Protein AF-A0A2H9MZB0-F1 (afdb_monomer)

Mean predicted aligned error: 6.5 Å

Nearest PDB structures (foldseek):
  1ion-assembly1_A  TM=9.312E-01  e=5.181E-07  Pyrococcus horikoshii OT3
  1g3r-assembly1_A  TM=9.259E-01  e=1.346E-06  Pyrococcus furiosus
  1hyq-assembly1_A  TM=9.386E-01  e=4.916E-06  Archaeoglobus fulgidus
  4v03-assembly1_A  TM=8.849E-01  e=2.486E-06  Aquifex aeolicus
  8q5w-assembly3_F  TM=6.232E-01  e=7.137E-04  Methanocaldococcus infernus ME

pLDDT: mean 91.91, std 13.09, range [45.44, 98.5]

Sequence (118 aa):
ITNPNLPAVTDALKMIKLAQESNIDVIGVVVNRITGEDYEMTPEQITELLGVPVISQIPEDRNVPLSLGQKQPVVSYDPDSPASVEIKKLAANLTGRSYTPPKPKGFWQRFFERFVGQ

Structure (mmCIF, N/CA/C/O backbone):
data_AF-A0A2H9MZB0-F1
#
_entry.id   AF-A0A2H9MZB0-F1
#
loop_
_atom_site.group_PDB
_atom_site.id
_atom_site.type_symbol
_atom_site.label_atom_id
_atom_site.label_alt_id
_atom_site.label_comp_id
_atom_site.label_asym_id
_atom_site.label_entity_id
_atom_site.label_seq_id
_atom_site.pdbx_PDB_ins_code
_atom_site.Cartn_x
_atom_site.Cartn_y
_atom_site.Cartn_z
_atom_site.occupancy
_atom_site.B_iso_or_equiv
_atom_site.auth_seq_id
_atom_site.auth_comp_id
_atom_site.auth_asym_id
_atom_site.auth_atom_id
_atom_site.pdbx_PDB_model_num
ATOM 1 N N . ILE A 1 1 ? -6.198 3.299 2.150 1.00 96.81 1 ILE A N 1
ATOM 2 C CA . ILE A 1 1 ? -4.995 3.442 1.290 1.00 96.81 1 ILE A CA 1
ATOM 3 C C . ILE A 1 1 ? -4.468 4.850 1.499 1.00 96.81 1 ILE A C 1
ATOM 5 O O . ILE A 1 1 ? -5.290 5.749 1.638 1.00 96.81 1 ILE A O 1
ATOM 9 N N . THR A 1 2 ? -3.153 5.033 1.559 1.00 98.12 2 THR A N 1
ATOM 10 C CA . THR A 1 2 ? -2.516 6.352 1.663 1.00 98.12 2 THR A CA 1
ATOM 11 C C . THR A 1 2 ? -1.257 6.420 0.795 1.00 98.12 2 THR A C 1
ATOM 13 O O . THR A 1 2 ? -0.847 5.406 0.230 1.00 98.12 2 THR A O 1
ATOM 16 N N . ASN A 1 3 ? -0.654 7.602 0.702 1.00 98.19 3 ASN A N 1
ATOM 17 C CA . ASN A 1 3 ? 0.648 7.833 0.078 1.00 98.19 3 ASN A CA 1
ATOM 18 C C . ASN A 1 3 ? 1.682 8.132 1.177 1.00 98.19 3 ASN A C 1
ATOM 20 O O . ASN A 1 3 ? 1.283 8.582 2.254 1.00 98.19 3 ASN A O 1
ATOM 24 N N . PRO A 1 4 ? 2.990 7.941 0.936 1.00 97.75 4 PRO A N 1
ATOM 25 C CA . PRO A 1 4 ? 4.027 8.113 1.956 1.00 97.75 4 PRO A CA 1
ATOM 26 C C . PRO A 1 4 ? 4.383 9.594 2.201 1.00 97.75 4 PRO A C 1
ATOM 28 O O . PRO A 1 4 ? 5.542 9.992 2.188 1.00 97.75 4 PRO A O 1
ATOM 31 N N . ASN A 1 5 ? 3.377 10.443 2.421 1.00 98.00 5 ASN A N 1
ATOM 32 C CA . ASN A 1 5 ? 3.546 11.848 2.784 1.00 98.00 5 ASN A CA 1
ATOM 33 C C . ASN A 1 5 ? 2.575 12.259 3.898 1.00 98.00 5 ASN A C 1
ATOM 35 O O . ASN A 1 5 ? 1.466 11.733 4.013 1.00 98.00 5 ASN A O 1
ATOM 39 N N . LEU A 1 6 ? 2.991 13.242 4.699 1.00 97.44 6 LEU A N 1
ATOM 40 C CA . LEU A 1 6 ? 2.270 13.664 5.901 1.00 97.44 6 LEU A CA 1
ATOM 41 C C . LEU A 1 6 ? 0.814 14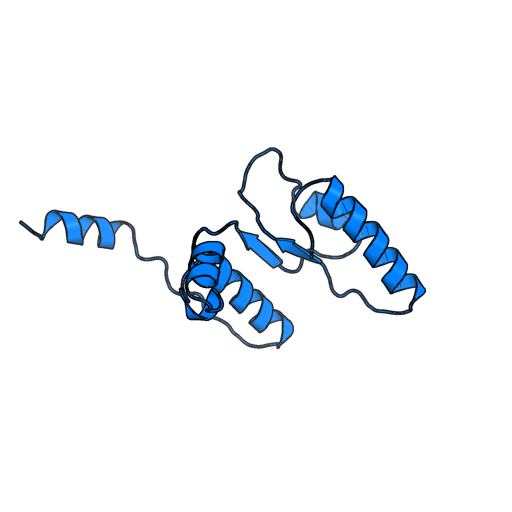.099 5.650 1.00 97.44 6 LEU A C 1
ATOM 43 O O . LEU A 1 6 ? -0.049 13.681 6.428 1.00 97.44 6 LEU A O 1
ATOM 47 N N . PRO A 1 7 ? 0.487 14.878 4.597 1.00 97.81 7 PRO A N 1
ATOM 48 C CA . PRO A 1 7 ? -0.903 15.227 4.309 1.00 97.81 7 PRO A CA 1
ATOM 49 C C . PRO A 1 7 ? -1.795 13.998 4.085 1.00 97.81 7 PRO A C 1
ATOM 51 O O . PRO A 1 7 ? -2.821 13.858 4.749 1.00 97.81 7 PRO A O 1
ATOM 54 N N . ALA A 1 8 ? -1.374 13.066 3.222 1.00 98.19 8 ALA A N 1
ATOM 55 C CA . ALA A 1 8 ? -2.152 11.865 2.917 1.00 98.19 8 ALA A CA 1
ATOM 56 C C . ALA A 1 8 ? -2.314 10.952 4.142 1.00 98.19 8 ALA A C 1
ATOM 58 O O . ALA A 1 8 ? -3.380 10.372 4.371 1.00 98.19 8 ALA A O 1
ATOM 59 N N . VAL A 1 9 ? -1.266 10.826 4.957 1.00 98.12 9 VAL A N 1
ATOM 60 C CA . VAL A 1 9 ? -1.292 10.043 6.199 1.00 98.12 9 VAL A CA 1
ATOM 61 C C . VAL A 1 9 ? -2.229 10.691 7.229 1.00 98.12 9 VAL A C 1
ATOM 63 O O . VAL A 1 9 ? -3.028 10.003 7.858 1.00 98.12 9 VAL A O 1
ATOM 66 N N . THR A 1 10 ? -2.235 12.019 7.341 1.00 98.00 10 THR A N 1
ATOM 67 C CA . THR A 1 10 ? -3.148 12.745 8.242 1.00 98.00 10 THR A CA 1
ATOM 68 C C . THR A 1 10 ? -4.613 12.583 7.833 1.00 98.00 10 THR A C 1
ATOM 70 O O . THR A 1 10 ? -5.489 12.439 8.688 1.00 98.00 10 THR A O 1
ATOM 73 N N . ASP A 1 11 ? -4.908 12.573 6.534 1.00 98.38 11 ASP A N 1
ATOM 74 C CA . ASP A 1 11 ? -6.268 12.314 6.058 1.00 98.38 11 ASP A CA 1
ATOM 75 C C . ASP A 1 11 ? -6.691 10.860 6.299 1.00 98.38 11 ASP A C 1
ATOM 77 O O . ASP A 1 11 ? -7.826 10.609 6.714 1.00 98.38 11 ASP A O 1
ATOM 81 N N . ALA A 1 12 ? -5.770 9.902 6.153 1.00 98.12 12 ALA A N 1
ATOM 82 C CA . ALA A 1 12 ? -6.023 8.512 6.523 1.00 98.12 12 ALA A CA 1
ATOM 83 C C . ALA A 1 12 ? -6.341 8.362 8.022 1.00 98.12 12 ALA A C 1
ATOM 85 O O . ALA A 1 12 ? -7.259 7.619 8.366 1.00 98.12 12 ALA A O 1
ATOM 86 N N . LEU A 1 13 ? -5.672 9.113 8.907 1.00 98.12 13 LEU A N 1
ATOM 87 C CA . LEU A 1 13 ? -5.977 9.117 10.343 1.00 98.12 13 LEU A CA 1
ATOM 88 C C . LEU A 1 13 ? -7.429 9.534 10.619 1.00 98.12 13 LEU A C 1
ATOM 90 O O . LEU A 1 13 ? -8.108 8.912 11.435 1.00 98.12 13 LEU A O 1
ATOM 94 N N . LYS A 1 14 ? -7.926 10.570 9.932 1.00 97.88 14 LYS A N 1
ATOM 95 C CA . LYS A 1 14 ? -9.327 11.008 10.070 1.00 97.88 14 LYS A CA 1
ATOM 96 C C . LYS A 1 14 ? -10.295 9.910 9.627 1.00 97.88 14 LYS A C 1
ATOM 98 O O . LYS A 1 14 ? -11.277 9.653 10.317 1.00 97.88 14 LYS A O 1
ATOM 103 N N . MET A 1 15 ? -9.998 9.240 8.513 1.00 97.88 15 MET A N 1
ATOM 104 C CA . MET A 1 15 ? -10.821 8.136 8.008 1.00 97.88 15 MET A CA 1
ATOM 105 C C . MET A 1 15 ? -10.838 6.93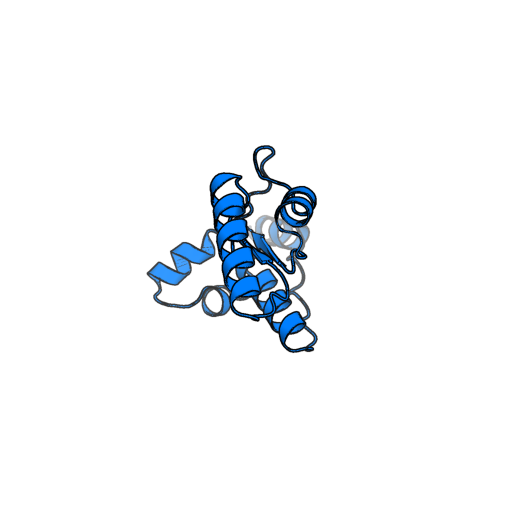8 8.960 1.00 97.88 15 MET A C 1
ATOM 107 O O . MET A 1 15 ? -11.891 6.335 9.148 1.00 97.88 15 MET A O 1
ATOM 111 N N . ILE A 1 16 ? -9.705 6.611 9.589 1.00 97.50 16 ILE A N 1
ATOM 112 C CA . ILE A 1 16 ? -9.631 5.541 10.595 1.00 97.50 16 ILE A CA 1
ATOM 113 C C . ILE A 1 16 ? -10.496 5.882 11.808 1.00 97.50 16 ILE A C 1
ATOM 115 O O . ILE A 1 16 ? -11.271 5.036 12.244 1.00 97.50 16 ILE A O 1
ATOM 119 N N . LYS A 1 17 ? -10.429 7.119 12.314 1.00 97.06 17 LYS A N 1
ATOM 120 C CA . LYS A 1 17 ? -11.288 7.562 13.425 1.00 97.06 17 LYS A CA 1
ATOM 121 C C . LYS A 1 17 ? -12.772 7.438 13.078 1.00 97.06 17 LYS A C 1
ATOM 123 O O . LYS A 1 17 ? -13.531 6.878 13.858 1.00 97.06 17 LYS A O 1
ATOM 128 N N . LEU A 1 18 ? -13.164 7.865 11.877 1.00 98.12 18 LEU A N 1
ATOM 129 C CA . LEU A 1 18 ? -14.545 7.731 11.406 1.00 98.12 18 LEU A CA 1
ATOM 130 C C . LEU A 1 18 ? -14.989 6.260 11.295 1.00 98.12 18 LEU A C 1
ATOM 132 O O . LEU A 1 18 ? -16.123 5.922 11.637 1.00 98.12 18 LEU A O 1
ATOM 136 N N . ALA A 1 19 ? -14.103 5.374 10.831 1.00 97.62 19 ALA A N 1
ATOM 137 C CA . ALA A 1 19 ? -14.370 3.939 10.779 1.00 97.62 19 ALA A CA 1
ATOM 138 C C . ALA A 1 19 ? -14.576 3.357 12.189 1.00 97.62 19 ALA A C 1
ATOM 140 O O . ALA A 1 19 ? -15.556 2.650 12.413 1.00 97.62 19 ALA A O 1
ATOM 141 N N . GLN A 1 20 ? -13.723 3.728 13.149 1.00 94.94 20 GLN A N 1
ATOM 142 C CA . GLN A 1 20 ? -13.836 3.314 14.552 1.00 94.94 20 GLN A CA 1
ATOM 143 C C . GLN A 1 20 ? -15.145 3.795 15.192 1.00 94.94 20 GLN A C 1
ATOM 145 O O . GLN A 1 20 ? -15.847 3.001 15.813 1.00 94.94 20 GLN A O 1
ATOM 150 N N . GLU A 1 21 ? -15.520 5.060 14.984 1.00 97.38 21 GLU A N 1
ATOM 151 C CA . GLU A 1 21 ? -16.808 5.620 15.431 1.00 97.38 21 GLU A CA 1
ATOM 152 C C . GLU A 1 21 ? -18.007 4.870 14.829 1.00 97.38 21 GLU A C 1
ATOM 154 O O . GLU A 1 21 ? -19.058 4.744 15.457 1.00 97.38 21 GLU A O 1
ATOM 159 N N . SER A 1 22 ? -17.830 4.318 13.627 1.00 97.81 22 SER A N 1
ATOM 160 C CA . SER A 1 22 ? -18.833 3.521 12.918 1.00 97.81 22 SER A CA 1
ATOM 161 C C . SER A 1 22 ? -18.784 2.024 13.257 1.00 97.81 22 SER A C 1
ATOM 163 O O . SER A 1 22 ? -19.488 1.242 12.622 1.00 97.81 22 SER A O 1
ATOM 165 N N . ASN A 1 23 ? -17.978 1.604 14.242 1.00 96.62 23 ASN A N 1
ATOM 166 C CA . ASN A 1 23 ? -17.719 0.198 14.589 1.00 96.62 23 ASN A CA 1
ATOM 167 C C . ASN A 1 23 ? -17.216 -0.653 13.404 1.00 96.62 23 ASN A C 1
ATOM 169 O O . ASN A 1 23 ? -17.509 -1.846 13.309 1.00 96.62 23 ASN A O 1
ATOM 173 N N . ILE A 1 24 ? -16.470 -0.041 12.485 1.00 97.88 24 ILE A N 1
ATOM 174 C CA . ILE A 1 24 ? -15.813 -0.723 11.370 1.00 97.88 24 ILE A CA 1
ATOM 175 C C . ILE A 1 24 ? -14.379 -1.031 11.785 1.00 97.88 24 ILE A C 1
ATOM 177 O O . ILE A 1 24 ? -13.601 -0.127 12.093 1.00 97.88 24 ILE A O 1
ATOM 181 N N . ASP A 1 25 ? -14.026 -2.313 11.756 1.00 94.88 25 ASP A N 1
ATOM 182 C CA . ASP A 1 25 ? -12.669 -2.753 12.051 1.00 94.88 25 ASP A CA 1
ATOM 183 C C . ASP A 1 25 ? -11.718 -2.448 10.884 1.00 94.88 25 ASP A C 1
ATOM 185 O O . ASP A 1 25 ? -11.993 -2.766 9.721 1.00 94.88 25 ASP A O 1
ATOM 189 N N . VAL A 1 26 ? -10.584 -1.821 11.197 1.00 96.88 26 VAL A N 1
ATOM 190 C CA . VAL A 1 26 ? -9.554 -1.451 10.223 1.00 96.88 26 VAL A CA 1
ATOM 191 C C . VAL A 1 26 ? -8.374 -2.398 10.387 1.00 96.88 26 VAL A C 1
ATOM 193 O O . VAL A 1 26 ? -7.492 -2.183 11.212 1.00 96.88 26 VAL A O 1
ATOM 196 N N . ILE A 1 27 ? -8.320 -3.416 9.529 1.00 95.81 27 ILE A N 1
ATOM 197 C CA . ILE A 1 27 ? -7.275 -4.454 9.560 1.00 95.81 27 ILE A CA 1
ATOM 198 C C . ILE A 1 27 ? -5.861 -3.935 9.244 1.00 95.81 27 ILE A C 1
ATOM 200 O O . ILE A 1 27 ? -4.877 -4.636 9.469 1.00 95.81 27 ILE A O 1
ATOM 204 N N . GLY A 1 28 ? -5.748 -2.732 8.677 1.00 97.12 28 GLY A N 1
ATOM 205 C CA . GLY A 1 28 ? -4.475 -2.094 8.367 1.00 97.12 28 GLY A CA 1
ATOM 206 C C . GLY A 1 28 ? -4.549 -1.100 7.215 1.00 97.12 28 GLY A C 1
ATOM 207 O O . GLY A 1 28 ? -5.609 -0.838 6.639 1.00 97.12 28 GLY A O 1
ATOM 208 N N . VAL A 1 29 ? -3.391 -0.546 6.862 1.00 98.12 29 VAL A N 1
ATOM 209 C CA . VAL A 1 29 ? -3.234 0.433 5.785 1.00 98.12 29 VAL A CA 1
ATOM 210 C C . VAL A 1 29 ? -2.323 -0.097 4.679 1.00 98.12 29 VAL A C 1
ATOM 212 O O . VAL A 1 29 ? -1.319 -0.761 4.925 1.00 98.12 29 VAL A O 1
ATOM 215 N N . VAL A 1 30 ? -2.669 0.221 3.433 1.00 98.50 30 VAL A N 1
ATOM 216 C CA . VAL A 1 30 ? -1.781 0.049 2.278 1.00 98.50 30 VAL A CA 1
ATOM 217 C C . VAL A 1 30 ? -1.160 1.401 1.960 1.00 98.50 30 VAL A C 1
ATOM 219 O O . VAL A 1 30 ? -1.899 2.371 1.743 1.00 98.50 30 VAL A O 1
ATOM 222 N N . VAL A 1 31 ? 0.170 1.450 1.928 1.00 98.44 31 VAL A N 1
ATOM 223 C CA . VAL A 1 31 ? 0.941 2.622 1.505 1.00 98.44 31 VAL A CA 1
ATOM 224 C C . VAL A 1 31 ? 1.285 2.440 0.033 1.00 98.44 31 VAL A C 1
ATOM 226 O O . VAL A 1 31 ? 1.905 1.453 -0.350 1.00 98.44 31 VAL A O 1
ATOM 229 N N . ASN A 1 32 ? 0.815 3.355 -0.804 1.00 98.25 32 ASN A N 1
ATOM 230 C CA . ASN A 1 32 ? 0.930 3.277 -2.253 1.00 98.25 32 ASN A CA 1
ATOM 231 C C . ASN A 1 32 ? 1.876 4.355 -2.786 1.00 98.25 32 ASN A C 1
ATOM 233 O O . ASN A 1 32 ? 1.988 5.418 -2.179 1.00 98.25 32 ASN A O 1
ATOM 237 N N . ARG A 1 33 ? 2.459 4.114 -3.965 1.00 97.06 33 ARG A N 1
ATOM 238 C CA . ARG A 1 33 ? 3.351 5.047 -4.672 1.00 97.06 33 ARG A CA 1
ATOM 239 C C . ARG A 1 33 ? 4.649 5.354 -3.922 1.00 97.06 33 ARG A C 1
ATOM 241 O O . ARG A 1 33 ? 5.084 6.497 -3.907 1.00 97.06 33 ARG A O 1
ATOM 248 N N . ILE A 1 34 ? 5.247 4.341 -3.297 1.00 97.88 34 ILE A N 1
ATOM 249 C CA . ILE A 1 34 ? 6.541 4.483 -2.614 1.00 97.88 34 ILE A CA 1
ATOM 250 C C . ILE A 1 34 ? 7.650 4.607 -3.654 1.00 97.88 34 ILE A C 1
ATOM 252 O O . ILE A 1 34 ? 7.840 3.698 -4.466 1.00 97.88 34 ILE A O 1
ATOM 256 N N . THR A 1 35 ? 8.379 5.715 -3.636 1.00 96.81 35 THR A N 1
ATOM 257 C CA . THR A 1 35 ? 9.529 5.944 -4.517 1.00 96.81 35 THR A CA 1
ATOM 258 C C . THR A 1 35 ? 10.848 5.523 -3.870 1.00 96.81 35 THR A C 1
ATOM 260 O O . THR A 1 35 ? 11.811 5.267 -4.589 1.00 96.81 35 THR A O 1
ATOM 263 N N . GLY A 1 36 ? 10.887 5.390 -2.540 1.00 94.31 36 GLY A N 1
ATOM 264 C CA . GLY A 1 36 ? 12.095 5.082 -1.771 1.00 94.31 36 GLY A CA 1
ATOM 265 C C . GLY A 1 36 ? 12.985 6.302 -1.529 1.00 94.31 36 GLY A C 1
ATOM 266 O O . GLY A 1 36 ? 14.176 6.147 -1.271 1.00 94.31 36 GLY A O 1
ATOM 267 N N . GLU A 1 37 ? 12.418 7.500 -1.652 1.00 96.12 37 GLU A N 1
ATOM 268 C CA . GLU A 1 37 ? 13.135 8.757 -1.442 1.00 96.12 37 GLU A CA 1
ATOM 269 C C . GLU A 1 37 ? 13.134 9.130 0.047 1.00 96.12 37 GLU A C 1
ATOM 271 O O . GLU A 1 37 ? 12.244 8.749 0.804 1.00 96.12 37 GLU A O 1
ATOM 276 N N . ASP A 1 38 ? 14.128 9.894 0.485 1.00 94.44 38 ASP A N 1
ATOM 277 C CA . ASP A 1 38 ? 14.358 10.217 1.901 1.00 94.44 38 ASP A CA 1
ATOM 278 C C . ASP A 1 38 ? 13.293 11.129 2.533 1.00 94.44 38 ASP A C 1
ATOM 280 O O . ASP A 1 38 ? 13.114 11.130 3.751 1.00 94.44 38 ASP A O 1
ATOM 284 N N . TYR A 1 39 ? 12.572 11.897 1.716 1.00 95.19 39 TYR A N 1
ATOM 285 C CA . TYR A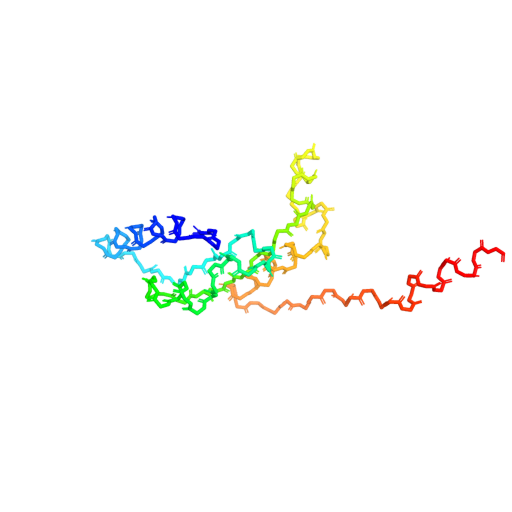 1 39 ? 11.475 12.757 2.157 1.00 95.19 39 TYR A CA 1
ATOM 286 C C . TYR A 1 39 ? 10.165 11.996 2.416 1.00 95.19 39 TYR A C 1
ATOM 288 O O . TYR A 1 39 ? 9.192 12.592 2.892 1.00 95.19 39 TYR A O 1
ATOM 296 N N . GLU A 1 40 ? 10.101 10.712 2.063 1.00 97.75 40 GLU A N 1
ATOM 297 C CA . GLU A 1 40 ? 8.931 9.875 2.294 1.00 97.75 40 GLU A CA 1
ATOM 298 C C . GLU A 1 40 ? 8.807 9.492 3.772 1.00 97.75 40 GLU A C 1
ATOM 300 O O . GLU A 1 40 ? 9.788 9.216 4.461 1.00 97.75 40 GLU A O 1
ATOM 305 N N . MET A 1 41 ? 7.572 9.439 4.272 1.00 97.75 41 MET A N 1
ATOM 306 C CA . MET A 1 41 ? 7.336 8.890 5.607 1.00 97.75 41 MET A CA 1
ATOM 307 C C . MET A 1 41 ? 7.615 7.389 5.611 1.00 97.75 41 MET A C 1
ATOM 309 O O . MET A 1 41 ? 7.101 6.658 4.760 1.00 97.75 41 MET A O 1
ATOM 313 N N . THR A 1 42 ? 8.364 6.918 6.608 1.00 97.00 42 THR A N 1
ATOM 314 C CA . THR A 1 42 ? 8.672 5.492 6.725 1.00 97.00 42 THR A CA 1
ATOM 315 C C . THR A 1 42 ? 7.438 4.693 7.165 1.00 97.00 42 THR A C 1
ATOM 317 O O . THR A 1 42 ? 6.538 5.234 7.820 1.00 97.00 42 THR A O 1
ATOM 320 N N . PRO A 1 43 ? 7.368 3.386 6.860 1.00 95.44 43 PRO A N 1
ATOM 321 C CA . PRO A 1 43 ? 6.273 2.525 7.310 1.00 95.44 43 PRO A CA 1
ATOM 322 C C . PRO A 1 43 ? 6.079 2.530 8.829 1.00 95.44 43 PRO A C 1
ATOM 324 O O . PRO A 1 43 ? 4.947 2.439 9.307 1.00 95.44 43 PRO A O 1
ATOM 327 N N . GLU A 1 44 ? 7.167 2.663 9.586 1.00 97.25 44 GLU A N 1
ATOM 328 C CA . GLU A 1 44 ? 7.161 2.744 11.046 1.00 97.25 44 GLU A CA 1
ATOM 329 C C . GLU A 1 44 ? 6.484 4.034 11.510 1.00 97.25 44 GLU A C 1
ATOM 331 O O . GLU A 1 44 ? 5.558 3.972 12.315 1.00 97.25 44 GLU A O 1
ATOM 336 N N . GLN A 1 45 ? 6.861 5.182 10.934 1.00 97.88 45 GLN A N 1
ATOM 337 C CA . GLN A 1 45 ? 6.236 6.476 11.231 1.00 97.88 45 GLN A CA 1
ATOM 338 C C . GLN A 1 45 ? 4.742 6.479 10.883 1.00 97.88 45 GLN A C 1
ATOM 340 O O . GLN A 1 45 ? 3.921 7.019 11.623 1.00 97.88 45 GLN A O 1
ATOM 345 N N . ILE A 1 46 ? 4.376 5.867 9.752 1.00 98.19 46 ILE A N 1
ATOM 346 C CA . ILE A 1 46 ? 2.978 5.745 9.320 1.00 98.19 46 ILE A CA 1
ATOM 347 C C . ILE A 1 46 ? 2.192 4.859 10.291 1.00 98.19 46 ILE A C 1
ATOM 349 O O . ILE A 1 46 ? 1.085 5.222 10.689 1.00 98.19 46 ILE A O 1
ATOM 353 N N . THR A 1 47 ? 2.755 3.717 10.687 1.00 98.06 47 THR A N 1
ATOM 354 C CA . THR A 1 47 ? 2.127 2.795 11.645 1.00 98.06 47 THR A CA 1
ATOM 355 C C . THR A 1 47 ? 1.927 3.468 13.001 1.00 98.06 47 THR A C 1
ATOM 357 O O . THR A 1 47 ? 0.842 3.376 13.573 1.00 98.06 47 THR A O 1
ATOM 360 N N . GLU A 1 48 ? 2.942 4.183 13.492 1.00 98.00 48 GLU A N 1
ATOM 361 C CA . GLU A 1 48 ? 2.890 4.927 14.752 1.00 98.00 48 GLU A CA 1
ATOM 362 C C . GLU A 1 48 ? 1.790 5.995 14.732 1.00 98.00 48 GLU A C 1
ATOM 364 O O . GLU A 1 48 ? 0.976 6.064 15.652 1.00 98.00 48 GLU A O 1
ATOM 369 N N . LEU A 1 49 ? 1.713 6.789 13.660 1.00 97.81 49 LEU A N 1
ATOM 370 C CA . LEU A 1 49 ? 0.734 7.870 13.553 1.00 97.81 49 LEU A CA 1
ATOM 371 C C . LEU A 1 49 ? -0.702 7.354 13.392 1.00 97.81 49 LEU A C 1
ATOM 373 O O . LEU A 1 49 ? -1.627 7.921 13.974 1.00 97.81 49 LEU A O 1
ATOM 377 N N . LEU A 1 50 ? -0.907 6.302 12.595 1.00 97.75 50 LEU A N 1
ATOM 378 C CA . LEU A 1 50 ? -2.243 5.776 12.304 1.00 97.75 50 LEU A CA 1
ATOM 379 C C . LEU A 1 50 ? -2.772 4.814 13.373 1.00 97.75 50 LEU A C 1
ATOM 381 O O . LEU A 1 50 ? -3.982 4.593 13.432 1.00 97.75 50 LEU A O 1
ATOM 385 N N . GLY A 1 51 ? -1.894 4.220 14.185 1.00 96.75 51 GLY A N 1
ATOM 386 C CA . GLY A 1 51 ? -2.265 3.215 15.184 1.00 96.75 51 GLY A CA 1
ATOM 387 C C . GLY A 1 51 ? -2.758 1.889 14.589 1.00 96.75 51 GLY A C 1
ATOM 388 O O . GLY A 1 51 ? -3.339 1.078 15.305 1.00 96.75 51 GLY A O 1
ATOM 389 N N . VAL A 1 52 ? -2.543 1.661 13.290 1.00 97.50 52 VAL A N 1
ATOM 390 C CA . VAL A 1 52 ? -2.883 0.421 12.574 1.00 97.50 52 VAL A CA 1
ATOM 391 C C . VAL A 1 52 ? -1.683 -0.033 11.740 1.00 97.50 52 VAL A C 1
ATOM 393 O O . VAL A 1 52 ? -0.924 0.815 11.260 1.00 97.50 52 VAL A O 1
ATOM 396 N N . PRO A 1 53 ? -1.489 -1.346 11.531 1.00 97.81 53 PRO A N 1
ATOM 397 C CA . PRO A 1 53 ? -0.320 -1.845 10.819 1.00 97.81 53 PRO A CA 1
ATOM 398 C C . PRO A 1 53 ? -0.344 -1.474 9.333 1.00 97.81 53 PRO A C 1
ATOM 400 O O . PRO A 1 53 ? -1.388 -1.515 8.673 1.00 97.81 53 PRO A O 1
ATOM 403 N N . VAL A 1 54 ? 0.834 -1.193 8.771 1.00 98.25 54 VAL A N 1
ATOM 404 C CA . VAL A 1 54 ? 1.037 -1.187 7.317 1.00 98.25 54 VAL A CA 1
ATOM 405 C C . VAL A 1 54 ? 1.054 -2.635 6.816 1.00 98.25 54 VAL A C 1
ATOM 407 O O . VAL A 1 54 ? 1.988 -3.384 7.084 1.00 98.25 54 VAL A O 1
ATOM 410 N N . ILE A 1 55 ? 0.019 -3.036 6.075 1.00 97.81 55 ILE A N 1
ATOM 411 C CA . ILE A 1 55 ? -0.157 -4.419 5.588 1.00 97.81 55 ILE A CA 1
ATOM 412 C C . ILE A 1 55 ? 0.437 -4.650 4.194 1.00 97.81 55 ILE A C 1
ATOM 414 O O . ILE A 1 55 ? 0.596 -5.794 3.768 1.00 97.81 55 ILE A O 1
ATOM 418 N N . SER A 1 56 ? 0.745 -3.579 3.458 1.00 97.88 56 SER A N 1
ATOM 419 C CA . SER A 1 56 ? 1.438 -3.645 2.170 1.00 97.88 56 SER A CA 1
ATOM 420 C C . SER A 1 56 ? 2.006 -2.286 1.776 1.00 97.88 56 SER A C 1
ATOM 422 O O . SER A 1 56 ? 1.462 -1.233 2.121 1.00 97.88 56 SER A O 1
ATOM 424 N N . GLN A 1 57 ? 3.102 -2.353 1.032 1.00 98.25 57 GLN A N 1
ATOM 425 C CA . GLN A 1 57 ? 3.830 -1.237 0.460 1.00 98.25 57 GLN A CA 1
ATOM 426 C C . GLN A 1 57 ? 3.898 -1.446 -1.052 1.00 98.25 57 GLN A C 1
ATOM 428 O O . GLN A 1 57 ? 4.547 -2.380 -1.517 1.00 98.25 57 GLN A O 1
ATOM 433 N N . ILE A 1 58 ? 3.194 -0.612 -1.814 1.00 98.31 58 ILE A N 1
ATOM 434 C CA . ILE A 1 58 ? 3.155 -0.698 -3.274 1.00 98.31 58 ILE A CA 1
ATOM 435 C C . ILE A 1 58 ? 4.096 0.376 -3.837 1.00 98.31 58 ILE A C 1
ATOM 437 O O . ILE A 1 58 ? 3.865 1.566 -3.589 1.00 98.31 58 ILE A O 1
ATOM 441 N N . PRO A 1 59 ? 5.147 -0.012 -4.582 1.00 98.06 59 PRO A N 1
ATOM 442 C CA . PRO A 1 59 ? 6.099 0.938 -5.143 1.00 98.06 59 PRO A CA 1
ATOM 443 C C . PRO A 1 59 ? 5.471 1.772 -6.263 1.00 98.06 59 PRO A C 1
ATOM 445 O O . PRO A 1 59 ? 4.538 1.331 -6.940 1.00 98.06 59 PRO A O 1
ATOM 448 N N . GLU A 1 60 ? 6.017 2.963 -6.496 1.00 98.12 60 GLU A N 1
ATOM 449 C CA . GLU A 1 60 ? 5.744 3.716 -7.718 1.00 98.12 60 GLU A CA 1
ATOM 450 C C . GLU A 1 60 ? 6.231 2.905 -8.927 1.00 98.12 60 GLU A C 1
ATOM 452 O O . GLU A 1 60 ? 7.379 2.462 -8.998 1.00 98.12 60 GLU A O 1
ATOM 457 N N . ASP A 1 61 ? 5.343 2.697 -9.895 1.00 98.00 61 ASP A N 1
ATOM 458 C CA . ASP A 1 61 ? 5.609 1.844 -11.047 1.00 98.00 61 ASP A CA 1
ATOM 459 C C . ASP A 1 61 ? 5.044 2.479 -12.316 1.00 98.00 61 ASP A C 1
ATOM 461 O O . ASP A 1 61 ? 3.842 2.727 -12.445 1.00 98.00 61 ASP A O 1
ATOM 465 N N . ARG A 1 62 ? 5.921 2.712 -13.298 1.00 97.69 62 ARG A N 1
ATOM 466 C CA . ARG A 1 62 ? 5.555 3.301 -14.594 1.00 97.69 62 ARG A CA 1
ATOM 467 C C . ARG A 1 62 ? 4.588 2.420 -15.385 1.00 97.69 62 ARG A C 1
ATOM 469 O O . ARG A 1 62 ? 3.879 2.939 -16.244 1.00 97.69 62 ARG A O 1
ATOM 476 N N . ASN A 1 63 ? 4.520 1.121 -15.098 1.00 97.94 63 ASN A N 1
ATOM 477 C CA . ASN A 1 63 ? 3.565 0.221 -15.736 1.00 97.94 63 ASN A CA 1
ATOM 478 C C . ASN A 1 63 ? 2.117 0.518 -15.34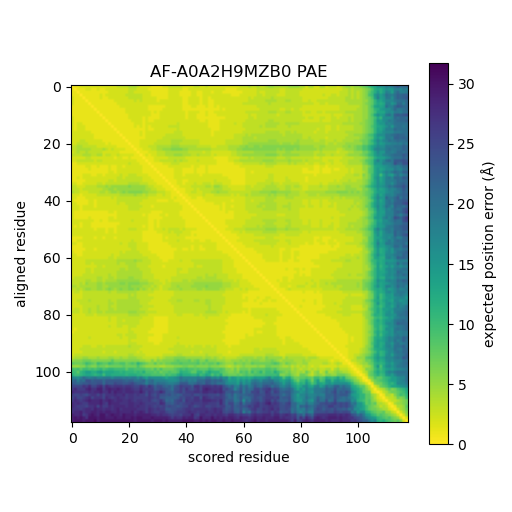0 1.00 97.94 63 ASN A C 1
ATOM 480 O O . ASN A 1 63 ? 1.214 0.217 -16.116 1.00 97.94 63 ASN A O 1
ATOM 484 N N . VAL A 1 64 ? 1.876 1.167 -14.194 1.00 98.00 64 VAL A N 1
ATOM 485 C CA . VAL A 1 64 ? 0.525 1.562 -13.772 1.00 98.00 64 VAL A CA 1
ATOM 486 C C . VAL A 1 64 ? -0.107 2.528 -14.785 1.00 98.00 64 VAL A C 1
ATOM 488 O O . VAL A 1 64 ? -1.105 2.143 -15.397 1.00 98.00 64 VAL A O 1
ATOM 491 N N . PRO A 1 65 ? 0.446 3.725 -15.071 1.00 98.00 65 PRO A N 1
ATOM 492 C CA . PRO A 1 65 ? -0.135 4.615 -16.077 1.00 98.00 65 PRO A CA 1
ATOM 493 C C . PRO A 1 65 ? -0.105 4.033 -17.501 1.00 98.00 65 PRO A C 1
ATOM 495 O O . PRO A 1 65 ? -1.032 4.285 -18.270 1.00 98.00 65 PRO A O 1
ATOM 498 N N . LEU A 1 66 ? 0.900 3.220 -17.856 1.00 98.06 66 LEU A N 1
ATOM 499 C CA . LEU A 1 66 ? 0.930 2.535 -19.157 1.00 98.06 66 LEU A CA 1
ATOM 500 C C . LEU A 1 66 ? -0.253 1.566 -19.316 1.00 98.06 66 LEU A C 1
ATOM 502 O O . LEU A 1 66 ? -0.924 1.585 -20.348 1.00 98.06 66 LEU A O 1
ATOM 506 N N . SER A 1 67 ? -0.558 0.783 -18.277 1.00 98.12 67 SER A N 1
ATOM 507 C CA . SER A 1 67 ? -1.686 -0.155 -18.268 1.00 98.12 67 SER A CA 1
ATOM 508 C C . SER A 1 67 ? -3.035 0.556 -18.414 1.00 98.12 67 SER A C 1
ATOM 510 O O . SER A 1 67 ? -3.894 0.115 -19.182 1.00 98.12 67 SER A O 1
ATOM 512 N N . LEU A 1 68 ? -3.187 1.726 -17.778 1.00 97.50 68 LEU A N 1
ATOM 513 C CA . LEU A 1 68 ? -4.373 2.573 -17.924 1.00 97.50 68 LEU A CA 1
ATOM 514 C C . LEU A 1 68 ? -4.562 3.037 -19.372 1.00 97.50 68 LEU A C 1
ATOM 516 O O . LEU A 1 68 ? -5.676 2.975 -19.891 1.00 97.50 68 LEU A O 1
ATOM 520 N N . GLY A 1 69 ? -3.478 3.438 -20.047 1.00 97.81 69 GLY A N 1
ATOM 521 C CA . GLY A 1 69 ? -3.503 3.791 -21.470 1.00 97.81 69 GLY A CA 1
ATOM 522 C C . GLY A 1 69 ? -3.948 2.632 -22.370 1.00 97.81 69 GLY A C 1
ATOM 523 O O . GLY A 1 69 ? -4.638 2.851 -23.364 1.00 97.81 69 GLY A O 1
ATOM 524 N N . GLN A 1 70 ? -3.631 1.396 -21.975 1.00 97.50 70 GLN A N 1
ATOM 525 C CA . GLN A 1 70 ? -4.067 0.167 -22.648 1.00 97.50 70 GLN A CA 1
ATOM 526 C C . GLN A 1 70 ? -5.438 -0.341 -22.180 1.00 97.50 70 GLN A C 1
ATOM 528 O O . GLN A 1 70 ? -5.906 -1.372 -22.658 1.00 97.50 70 GLN A O 1
ATOM 533 N N . LYS A 1 71 ? -6.108 0.378 -21.266 1.00 97.81 71 LYS A N 1
ATOM 534 C CA . LYS A 1 71 ? -7.406 0.003 -20.676 1.00 97.81 71 LYS A CA 1
ATOM 535 C C . LYS A 1 71 ? -7.381 -1.383 -20.023 1.00 97.81 71 LYS A C 1
ATOM 537 O O . LYS A 1 71 ? -8.375 -2.109 -20.048 1.00 97.81 71 LYS A O 1
ATOM 542 N N . GLN A 1 72 ? -6.246 -1.747 -19.435 1.00 97.50 72 GLN A N 1
ATOM 543 C CA . GLN A 1 72 ? -6.052 -3.012 -18.737 1.00 97.50 72 GLN A CA 1
ATOM 544 C C . GLN A 1 72 ? -5.525 -2.764 -17.318 1.00 97.50 72 GLN A C 1
ATOM 546 O O . GLN A 1 72 ? -4.745 -1.839 -17.110 1.00 97.50 72 GLN A O 1
ATOM 551 N N . PRO A 1 73 ? -5.911 -3.579 -16.321 1.00 97.75 73 PRO A N 1
ATOM 552 C CA . PRO A 1 73 ? -5.290 -3.530 -15.001 1.00 97.75 73 PRO A CA 1
ATOM 553 C C . PRO A 1 73 ? -3.794 -3.860 -15.074 1.00 97.75 73 PRO A C 1
ATOM 555 O O . PRO A 1 73 ? -3.412 -4.781 -15.797 1.00 97.75 73 PRO A O 1
ATOM 558 N N . VAL A 1 74 ? -2.962 -3.192 -14.265 1.00 98.00 74 VAL A N 1
ATOM 559 C CA . VAL A 1 74 ? -1.500 -3.414 -14.242 1.00 98.00 74 VAL A CA 1
ATOM 560 C C . VAL A 1 74 ? -1.127 -4.885 -14.029 1.00 98.00 74 VAL A C 1
ATOM 562 O O . VAL A 1 74 ? -0.272 -5.403 -14.735 1.00 98.00 74 VAL A O 1
ATOM 565 N N . VAL A 1 75 ? -1.862 -5.597 -13.165 1.00 97.56 75 VAL A N 1
ATOM 566 C CA . VAL A 1 75 ? -1.650 -7.027 -12.863 1.00 97.56 75 VAL A CA 1
ATOM 567 C C . VAL A 1 75 ? -1.846 -7.961 -14.059 1.00 97.56 75 VAL A C 1
ATOM 569 O O . VAL A 1 75 ? -1.314 -9.074 -14.039 1.00 97.56 75 VAL A O 1
ATOM 572 N N . SER A 1 76 ? -2.609 -7.519 -15.064 1.00 97.19 76 SER A N 1
ATOM 573 C CA . SER A 1 76 ? -2.847 -8.230 -16.324 1.00 97.19 76 SER A CA 1
ATOM 574 C C . SER A 1 76 ? -1.959 -7.704 -17.451 1.00 97.19 76 SER A C 1
ATOM 576 O O . SER A 1 76 ? -1.529 -8.486 -18.290 1.00 97.19 76 SER A O 1
ATOM 578 N N . TYR A 1 77 ? -1.700 -6.393 -17.468 1.00 97.62 77 TYR A N 1
ATOM 579 C CA . TYR A 1 77 ? -0.868 -5.720 -18.466 1.00 97.62 77 TYR A CA 1
ATOM 580 C C . TYR A 1 77 ? 0.616 -6.093 -18.332 1.00 97.62 77 TYR A C 1
ATOM 582 O O . TYR A 1 77 ? 1.241 -6.493 -19.309 1.00 97.62 77 TYR A O 1
ATOM 590 N N . ASP A 1 78 ? 1.163 -6.001 -17.118 1.00 96.81 78 ASP A N 1
ATOM 591 C 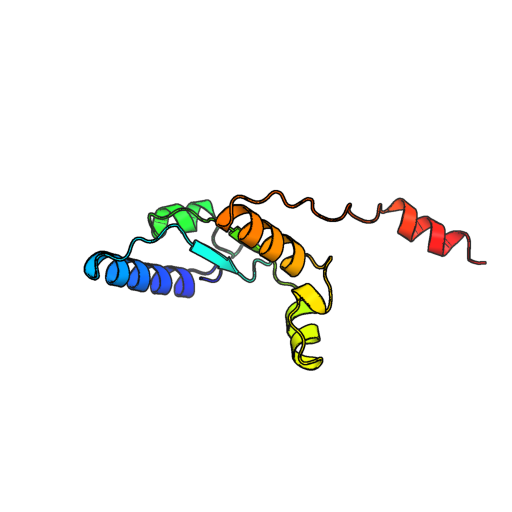CA . ASP A 1 78 ? 2.515 -6.445 -16.778 1.00 96.81 78 ASP A CA 1
ATOM 592 C C . ASP A 1 78 ? 2.472 -7.230 -15.452 1.00 96.81 78 ASP A C 1
ATOM 594 O O . ASP A 1 78 ? 2.585 -6.654 -14.364 1.00 96.81 78 ASP A O 1
ATOM 598 N N . PRO A 1 79 ? 2.265 -8.560 -15.518 1.00 95.75 79 PRO A N 1
ATOM 599 C CA . PRO A 1 79 ? 2.132 -9.423 -14.347 1.00 95.75 79 PRO A CA 1
ATOM 600 C C . PRO A 1 79 ? 3.346 -9.441 -13.410 1.00 95.75 79 PRO A C 1
ATOM 602 O O . PRO A 1 79 ? 3.163 -9.755 -12.227 1.00 95.75 79 PRO A O 1
ATOM 605 N N . ASP A 1 80 ? 4.535 -9.131 -13.928 1.00 95.69 80 ASP A N 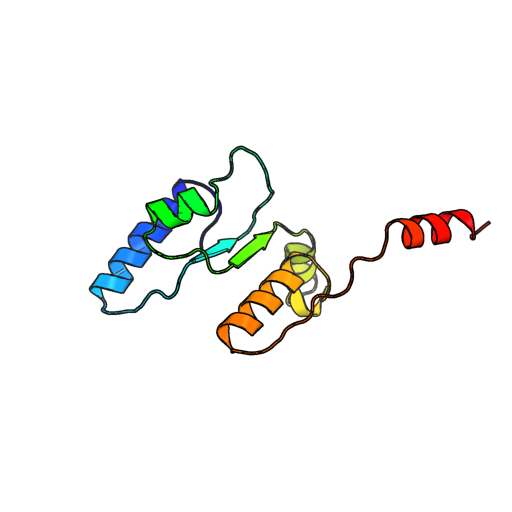1
ATOM 606 C CA . ASP A 1 80 ? 5.815 -9.234 -13.221 1.00 95.69 80 ASP A CA 1
ATOM 607 C C . ASP A 1 80 ? 6.344 -7.861 -12.774 1.00 95.69 80 ASP A C 1
ATOM 609 O O . ASP A 1 80 ? 7.415 -7.774 -12.167 1.00 95.69 80 ASP A O 1
ATOM 613 N N . SER A 1 81 ? 5.591 -6.789 -13.042 1.00 96.62 81 SER A N 1
ATOM 614 C CA . SER A 1 81 ? 5.931 -5.438 -12.607 1.00 96.62 81 SER A CA 1
ATOM 615 C C . SER A 1 81 ? 5.999 -5.340 -11.073 1.00 96.62 81 SER A C 1
ATOM 617 O O . SER A 1 81 ? 5.252 -6.042 -10.379 1.00 96.62 81 SER A O 1
ATOM 619 N N . PRO A 1 82 ? 6.849 -4.464 -10.503 1.00 96.75 82 PRO A N 1
ATOM 620 C CA . PRO A 1 82 ? 6.946 -4.293 -9.054 1.00 96.75 82 PRO A CA 1
ATOM 621 C C . PRO A 1 82 ? 5.593 -4.043 -8.370 1.00 96.75 82 PRO A C 1
ATOM 623 O O . PRO A 1 82 ? 5.282 -4.702 -7.376 1.00 96.75 82 PRO A O 1
ATOM 626 N N . ALA A 1 83 ? 4.750 -3.165 -8.928 1.00 97.81 83 ALA A N 1
ATOM 627 C CA . ALA A 1 83 ? 3.420 -2.913 -8.373 1.00 97.81 83 ALA A CA 1
ATOM 628 C C . ALA A 1 83 ? 2.505 -4.140 -8.496 1.00 97.81 83 ALA A C 1
ATOM 630 O O . ALA A 1 83 ? 1.825 -4.499 -7.534 1.00 97.81 83 ALA A O 1
ATOM 631 N N . SER A 1 84 ? 2.514 -4.831 -9.641 1.00 98.06 84 SER A N 1
ATOM 632 C CA . SER A 1 84 ? 1.732 -6.055 -9.842 1.00 98.06 84 SER A CA 1
ATOM 633 C C . SER A 1 84 ? 2.100 -7.154 -8.851 1.00 98.06 84 SER A C 1
ATOM 635 O O . SER A 1 84 ? 1.219 -7.831 -8.316 1.00 98.06 84 SER A O 1
ATOM 637 N N . VAL A 1 85 ? 3.394 -7.329 -8.588 1.00 97.62 85 VAL A N 1
ATOM 638 C CA . VAL A 1 85 ? 3.906 -8.316 -7.637 1.00 97.62 85 VAL A CA 1
ATOM 639 C C . VAL A 1 85 ? 3.442 -7.999 -6.216 1.00 97.62 85 VAL A C 1
ATOM 641 O O . VAL A 1 85 ? 2.944 -8.904 -5.546 1.00 97.62 85 VAL A O 1
ATOM 644 N N . GLU A 1 86 ? 3.541 -6.746 -5.764 1.00 97.81 86 GLU A N 1
ATOM 645 C CA . GLU A 1 86 ? 3.091 -6.358 -4.418 1.00 97.81 86 GLU A CA 1
ATOM 646 C C . GLU A 1 86 ? 1.569 -6.429 -4.257 1.00 97.81 86 GLU A C 1
ATOM 648 O O . GLU A 1 86 ? 1.081 -6.925 -3.241 1.00 97.81 86 GLU A O 1
ATOM 653 N N . ILE A 1 87 ? 0.799 -6.057 -5.284 1.00 98.06 87 ILE A N 1
ATOM 654 C CA . ILE A 1 87 ? -0.663 -6.216 -5.278 1.00 98.06 87 ILE A CA 1
ATOM 655 C C . ILE A 1 87 ? -1.048 -7.698 -5.165 1.00 98.06 87 ILE A C 1
ATOM 657 O O . ILE A 1 87 ? -1.941 -8.051 -4.393 1.00 98.06 87 ILE A O 1
ATOM 661 N N . LYS A 1 88 ? -0.365 -8.590 -5.895 1.00 97.69 88 LYS A N 1
ATOM 662 C CA . LYS A 1 88 ? -0.608 -10.040 -5.817 1.00 97.69 88 LYS A CA 1
ATOM 663 C C . LYS A 1 88 ? -0.215 -10.621 -4.459 1.00 97.69 88 LYS A C 1
ATOM 665 O O . LYS A 1 88 ? -0.958 -11.448 -3.934 1.00 97.69 88 LYS A O 1
ATOM 670 N N . LYS A 1 89 ? 0.897 -10.170 -3.865 1.00 97.50 89 LYS A N 1
ATOM 671 C CA . LYS A 1 89 ? 1.289 -10.532 -2.491 1.00 97.50 89 LYS A CA 1
ATOM 672 C C . LYS A 1 89 ? 0.234 -10.093 -1.478 1.00 97.50 89 LYS A C 1
ATOM 674 O O . LYS A 1 89 ? -0.190 -10.905 -0.662 1.00 97.50 89 LYS A O 1
ATOM 679 N N . LEU A 1 90 ? -0.236 -8.847 -1.565 1.00 97.38 90 LEU A N 1
ATOM 680 C CA . LEU A 1 90 ? -1.299 -8.332 -0.703 1.00 97.38 90 LEU A CA 1
ATOM 681 C C . LEU A 1 90 ? -2.579 -9.165 -0.845 1.00 97.38 90 LEU A C 1
ATOM 683 O O . LEU A 1 90 ? -3.141 -9.599 0.156 1.00 97.38 90 LEU A O 1
ATOM 687 N N . ALA A 1 91 ? -3.017 -9.444 -2.075 1.00 97.50 91 ALA A N 1
ATOM 688 C CA . ALA A 1 91 ? -4.202 -10.261 -2.322 1.00 97.50 91 ALA A CA 1
ATOM 689 C C . ALA A 1 91 ? -4.057 -11.684 -1.756 1.00 97.50 91 ALA A C 1
ATOM 691 O O . ALA A 1 91 ? -4.997 -12.223 -1.171 1.00 97.50 91 ALA A O 1
ATOM 692 N N . ALA A 1 92 ? -2.879 -12.292 -1.895 1.00 97.12 92 ALA A N 1
ATOM 693 C CA . ALA A 1 92 ? -2.574 -13.597 -1.324 1.00 97.12 92 ALA A CA 1
ATOM 694 C C . ALA A 1 92 ? -2.645 -13.582 0.211 1.00 97.12 92 ALA A C 1
ATOM 696 O O . ALA A 1 92 ? -3.350 -14.411 0.785 1.00 97.12 92 ALA A O 1
ATOM 697 N N . ASN A 1 93 ? -2.038 -12.583 0.857 1.00 95.50 93 ASN A N 1
ATOM 698 C CA . ASN A 1 93 ? -2.092 -12.409 2.311 1.00 95.50 93 ASN A CA 1
ATOM 699 C C . ASN A 1 93 ? -3.532 -12.223 2.816 1.00 95.50 93 ASN A C 1
ATOM 701 O O . ASN A 1 93 ? -3.940 -12.893 3.760 1.00 95.50 93 ASN A O 1
ATOM 705 N N . LEU A 1 94 ? -4.329 -11.377 2.153 1.00 96.00 94 LEU A N 1
ATOM 706 C CA . LEU A 1 94 ? -5.729 -11.124 2.523 1.00 96.00 94 LEU A CA 1
ATOM 707 C C . LEU A 1 94 ? -6.642 -12.343 2.327 1.00 96.00 94 LEU A C 1
ATOM 709 O O . LEU A 1 94 ? -7.675 -12.449 2.981 1.00 96.00 94 LEU A O 1
ATOM 713 N N . THR A 1 95 ? -6.286 -13.254 1.419 1.00 97.00 95 THR A N 1
ATOM 714 C CA . THR A 1 95 ? -7.091 -14.447 1.101 1.00 97.00 95 THR A CA 1
ATOM 715 C C . THR A 1 95 ? -6.554 -15.732 1.729 1.00 97.00 95 THR A C 1
ATOM 717 O O . THR A 1 95 ? -7.114 -16.801 1.486 1.00 97.00 95 THR A O 1
ATOM 720 N N . GLY A 1 96 ? -5.470 -15.656 2.510 1.00 95.12 96 GLY A N 1
ATOM 721 C CA . GLY A 1 96 ? -4.810 -16.826 3.097 1.00 95.12 96 GLY A CA 1
ATOM 722 C C . GLY A 1 96 ? -4.193 -17.771 2.059 1.00 95.12 96 GLY A C 1
ATOM 723 O O . GLY A 1 96 ? -4.056 -18.966 2.313 1.00 95.12 96 GLY A O 1
ATOM 724 N N . ARG A 1 97 ? -3.854 -17.266 0.866 1.00 95.50 97 ARG A N 1
ATOM 725 C CA . ARG A 1 97 ? -3.236 -18.042 -0.217 1.00 95.50 97 ARG A CA 1
ATOM 726 C C . ARG A 1 97 ? -1.728 -17.829 -0.237 1.00 95.50 97 ARG A C 1
ATOM 728 O O . ARG A 1 97 ? -1.230 -16.775 0.138 1.00 95.50 97 ARG A O 1
ATOM 735 N N . SER A 1 98 ? -0.992 -18.810 -0.750 1.00 90.44 98 SER A N 1
ATOM 736 C CA . SER A 1 98 ? 0.430 -18.647 -1.051 1.00 90.44 98 SER A CA 1
ATOM 737 C C . SER A 1 98 ? 0.618 -17.978 -2.413 1.00 90.44 98 SER A C 1
ATOM 739 O O . SER A 1 98 ? 0.030 -18.421 -3.402 1.00 90.44 98 SER A O 1
ATOM 741 N N . TYR A 1 99 ? 1.488 -16.974 -2.490 1.00 91.94 99 TYR A N 1
ATOM 742 C CA . TYR A 1 99 ? 1.949 -16.398 -3.752 1.00 91.94 99 TYR A CA 1
ATOM 743 C C . TYR A 1 99 ? 3.474 -16.419 -3.813 1.00 91.94 99 TYR A C 1
ATOM 745 O O . TYR A 1 99 ? 4.147 -15.962 -2.891 1.00 91.94 99 TYR A O 1
ATOM 753 N N . THR A 1 100 ? 4.016 -16.948 -4.908 1.00 90.88 100 THR A N 1
ATOM 754 C CA . THR A 1 100 ? 5.455 -16.959 -5.176 1.00 90.88 100 THR A CA 1
ATOM 755 C C . THR A 1 100 ? 5.755 -15.901 -6.232 1.00 90.88 100 THR A C 1
ATOM 757 O O . THR A 1 100 ? 5.330 -16.060 -7.377 1.00 90.88 100 THR A O 1
ATOM 760 N N . PRO A 1 101 ? 6.469 -14.820 -5.875 1.00 87.31 101 PRO A N 1
ATOM 761 C CA . PRO A 1 101 ? 6.876 -13.813 -6.841 1.00 87.31 101 PRO A CA 1
ATOM 762 C C . PRO A 1 101 ? 7.740 -14.413 -7.961 1.00 87.31 101 PRO A C 1
ATOM 764 O O . PRO A 1 101 ? 8.510 -15.347 -7.704 1.00 87.31 101 PRO A O 1
ATOM 767 N N . PRO A 1 102 ? 7.660 -13.872 -9.188 1.00 84.25 102 PRO A N 1
ATOM 768 C CA . PRO A 1 102 ? 8.558 -14.258 -10.268 1.00 84.25 102 PRO A CA 1
ATOM 769 C C . PRO A 1 102 ? 10.012 -13.997 -9.852 1.00 84.25 102 PRO A C 1
ATOM 771 O O . PRO A 1 102 ? 10.321 -12.999 -9.196 1.00 84.25 102 PRO A O 1
ATOM 774 N N . LYS A 1 10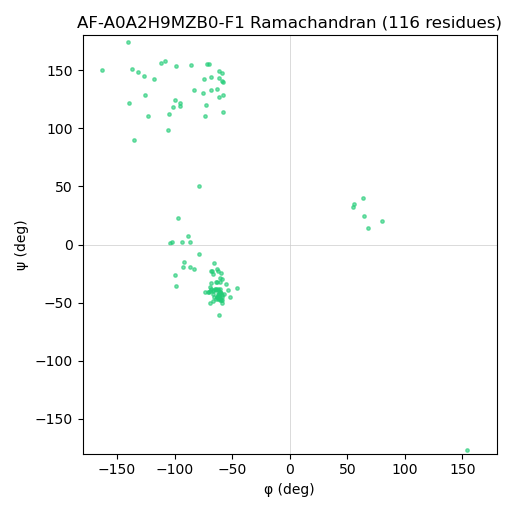3 ? 10.926 -14.908 -10.213 1.00 76.31 103 LYS A N 1
ATOM 775 C CA . LYS A 1 103 ? 12.355 -14.727 -9.920 1.00 76.31 103 LYS A CA 1
ATOM 776 C C . LYS A 1 1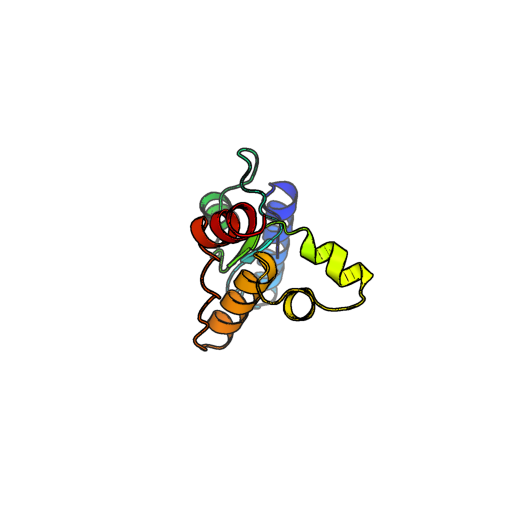03 ? 12.860 -13.485 -10.667 1.00 76.31 103 LYS A C 1
ATOM 778 O O . LYS A 1 103 ? 12.585 -13.372 -11.864 1.00 76.31 103 LYS A O 1
ATOM 783 N N . PRO A 1 104 ? 13.620 -12.582 -10.021 1.00 69.62 104 PRO A N 1
ATOM 784 C CA . PRO A 1 104 ? 14.221 -11.460 -10.727 1.00 69.62 104 PRO A CA 1
ATOM 785 C C . PRO A 1 104 ? 15.102 -12.008 -11.853 1.00 69.62 104 PRO A C 1
ATOM 787 O O . PRO A 1 104 ? 15.935 -12.888 -11.620 1.00 69.62 104 PRO A O 1
ATOM 790 N N . LYS A 1 105 ? 14.905 -11.516 -13.083 1.00 62.84 105 LYS A N 1
ATOM 791 C CA . LYS A 1 105 ? 15.788 -11.856 -14.206 1.00 62.84 105 LYS A CA 1
ATOM 792 C C . LYS A 1 105 ? 17.202 -11.438 -13.809 1.00 62.84 105 LYS A C 1
ATOM 794 O O . LYS A 1 105 ? 17.456 -10.256 -13.583 1.00 62.84 105 LYS A O 1
ATOM 799 N N . GLY A 1 106 ? 18.096 -12.412 -13.645 1.00 60.06 106 GLY A N 1
ATOM 800 C CA . GLY A 1 106 ? 19.446 -12.166 -13.153 1.00 60.06 106 GLY A CA 1
ATOM 801 C C . GLY A 1 106 ? 20.180 -11.176 -14.055 1.00 60.06 106 GLY A C 1
ATOM 802 O O . GLY A 1 106 ? 20.082 -11.255 -15.279 1.00 60.06 106 GLY A O 1
ATOM 803 N N . PHE A 1 107 ? 20.941 -10.263 -13.451 1.00 59.09 107 PHE A N 1
ATOM 804 C CA . PHE A 1 107 ? 21.797 -9.281 -14.131 1.00 59.09 107 PHE A CA 1
ATOM 805 C C . PHE A 1 107 ? 22.634 -9.899 -15.270 1.00 59.09 107 PHE A C 1
ATOM 807 O O . PHE A 1 107 ? 22.766 -9.317 -16.346 1.00 59.09 107 PHE A O 1
ATOM 814 N N . TRP A 1 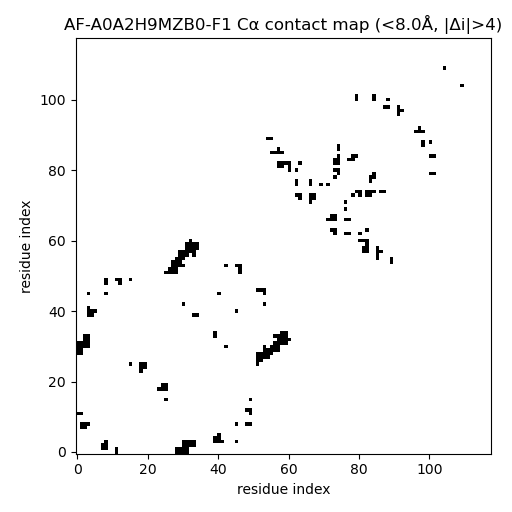108 ? 23.103 -11.132 -15.062 1.00 57.41 108 TRP A N 1
ATOM 815 C CA . TRP A 1 108 ? 23.858 -11.931 -16.026 1.00 57.41 108 TRP A CA 1
ATOM 816 C C . TRP A 1 108 ? 23.083 -12.292 -17.296 1.00 57.41 108 TRP A C 1
ATOM 818 O O . TRP A 1 108 ? 23.682 -12.340 -18.362 1.00 57.41 108 TRP A O 1
ATOM 828 N N . GLN A 1 109 ? 21.765 -12.483 -17.217 1.00 59.47 109 GLN A N 1
ATOM 829 C CA . GLN A 1 109 ? 20.926 -12.851 -18.363 1.00 59.47 109 GLN A CA 1
ATOM 830 C C . GLN A 1 109 ? 20.780 -11.673 -19.340 1.00 59.47 109 GLN A C 1
ATOM 832 O O . GLN A 1 109 ? 20.946 -11.840 -20.544 1.00 59.47 109 GLN A O 1
ATOM 837 N N . ARG A 1 110 ? 20.604 -10.454 -18.805 1.00 58.25 110 ARG A N 1
ATOM 838 C CA . ARG A 1 110 ? 20.585 -9.207 -19.593 1.00 58.25 110 ARG A CA 1
ATOM 839 C C . ARG A 1 110 ? 21.952 -8.856 -20.189 1.00 58.25 110 ARG A C 1
ATOM 841 O O . ARG A 1 110 ? 22.014 -8.266 -21.264 1.00 58.25 110 ARG A O 1
ATOM 848 N N . PHE A 1 111 ? 23.039 -9.196 -19.493 1.00 59.66 111 PHE A N 1
ATOM 849 C CA . PHE A 1 111 ? 24.399 -8.974 -19.990 1.00 59.66 111 PHE A CA 1
ATOM 850 C C . PHE A 1 111 ? 24.778 -9.959 -21.106 1.00 59.66 111 PHE A C 1
ATOM 852 O O . PHE A 1 111 ? 25.370 -9.542 -22.099 1.00 59.66 111 PHE A O 1
ATOM 859 N N . PHE A 1 112 ? 24.399 -11.237 -20.987 1.00 54.91 112 PHE A N 1
ATOM 860 C CA . PHE A 1 112 ? 24.717 -12.264 -21.986 1.00 54.91 112 PHE A CA 1
ATOM 861 C C . PHE A 1 112 ? 23.962 -12.068 -23.308 1.00 54.91 112 PHE A C 1
ATOM 863 O O . PHE A 1 112 ? 24.566 -12.184 -24.371 1.00 54.91 112 PHE A O 1
ATOM 870 N N . GLU A 1 113 ? 22.680 -11.689 -23.264 1.00 59.66 113 GLU A N 1
ATOM 871 C CA . GLU A 1 113 ? 21.879 -11.403 -24.469 1.00 59.66 113 GLU A CA 1
ATOM 872 C C . GLU A 1 113 ? 22.455 -10.250 -25.307 1.00 59.66 113 GLU A C 1
ATOM 874 O O . GLU A 1 113 ? 22.315 -10.237 -26.528 1.00 59.66 113 GLU A O 1
ATOM 879 N N . ARG A 1 114 ? 23.149 -9.296 -24.670 1.00 57.56 114 ARG A N 1
ATOM 880 C CA . ARG A 1 114 ? 23.770 -8.153 -25.352 1.00 57.56 114 ARG A CA 1
ATOM 881 C C . ARG A 1 114 ? 25.179 -8.448 -25.884 1.00 57.56 114 ARG A C 1
ATOM 883 O O . ARG A 1 114 ? 25.638 -7.723 -26.760 1.00 57.56 114 ARG A O 1
ATOM 890 N N . PHE A 1 115 ? 25.851 -9.485 -25.377 1.00 57.88 115 PHE A N 1
ATOM 891 C CA . PHE A 1 115 ? 27.211 -9.870 -25.788 1.00 57.88 115 PHE A CA 1
ATOM 892 C C . PHE A 1 115 ? 27.259 -11.035 -26.786 1.00 57.88 115 PHE A C 1
ATOM 894 O O . PHE A 1 115 ? 28.207 -11.115 -27.555 1.00 57.88 115 PHE A O 1
ATOM 901 N N . VAL A 1 116 ? 26.255 -11.917 -26.803 1.00 61.88 116 VAL A N 1
ATOM 902 C CA . VAL A 1 116 ? 26.201 -13.092 -27.705 1.00 61.88 116 VAL A CA 1
ATOM 903 C C . VAL A 1 116 ? 25.419 -12.799 -29.004 1.00 61.88 116 VAL A C 1
ATOM 905 O O . VAL A 1 116 ? 25.263 -13.665 -29.856 1.00 61.88 116 VAL A O 1
ATOM 908 N N . GLY A 1 117 ? 24.936 -11.564 -29.178 1.00 56.44 117 GLY A N 1
ATOM 909 C CA . GLY A 1 117 ? 24.173 -11.104 -30.346 1.00 56.44 117 GLY A CA 1
ATOM 910 C C . GLY A 1 117 ? 24.969 -10.374 -31.442 1.00 56.44 117 GLY A C 1
ATOM 911 O O . GLY A 1 117 ? 24.356 -9.591 -32.169 1.00 56.44 117 GLY A O 1
ATOM 912 N N . GLN A 1 118 ? 26.289 -10.578 -31.556 1.00 45.44 118 GLN A N 1
ATOM 913 C CA . GLN A 1 118 ? 27.092 -10.182 -32.728 1.00 45.44 118 GLN A CA 1
ATOM 914 C C . GLN A 1 118 ? 27.965 -11.333 -33.216 1.00 45.44 118 GLN A C 1
ATOM 916 O O . GLN A 1 118 ? 28.552 -12.021 -32.353 1.00 45.44 118 GLN A O 1
#

Secondary structure (DSSP, 8-state):
-B-SSHHHHHHHHHHHHHHHHTT-----EEEEEE---TTSPPHHHHHHHHSS-EEEEEEP-THHHHHHHTTS-HHHH-TTSHHHHHHHHHHHHHHT----PPPP--HHHHHHHHHS--

Foldseek 3Di:
DFEQADVRLVVLLVVLVVCVVVVHDDQADEHEAAAVDPNGHDQVNSCVSNVHHHLFYAHRWPLCVVCVVVVHHSCVSPVQTSRNQRVVVSVCVVVVHDDDHDDPPDPVNVVCVVVVPD

Solvent-accessible surface area (backbone atoms only — not comparable to full-atom values): 6859 Å² total; per-residue (Å²): 110,34,40,45,39,69,71,44,44,53,52,44,38,52,52,49,52,53,31,52,78,68,73,43,88,72,94,46,36,40,39,35,60,43,79,84,55,89,86,43,56,47,68,65,59,51,23,65,73,55,76,36,51,65,72,41,70,28,45,58,46,76,57,49,65,52,13,54,76,69,76,37,58,34,57,74,64,42,56,81,36,70,35,25,42,39,52,48,45,42,53,18,62,78,67,78,45,90,67,82,76,80,79,77,82,51,72,65,60,66,52,45,63,71,64,73,71,118

Radius of gyration: 17.78 Å; Cα contacts (8 Å, |Δi|>4): 145; chains: 1; bounding box: 46×34×48 Å